Protein AF-A0AAV2JLS2-F1 (afdb_monomer_lite)

Structure (mmCIF, N/CA/C/O backbone):
data_AF-A0AAV2JLS2-F1
#
_entry.id   AF-A0AAV2JLS2-F1
#
loop_
_atom_site.group_PDB
_atom_site.id
_atom_site.type_symbol
_atom_site.label_atom_id
_atom_site.label_alt_id
_atom_site.label_comp_id
_atom_site.label_asym_id
_atom_site.label_entity_id
_atom_site.label_seq_id
_atom_site.pdbx_PDB_ins_code
_atom_site.Cartn_x
_atom_site.Cartn_y
_atom_site.Cartn_z
_atom_site.occupancy
_atom_site.B_iso_or_equiv
_atom_site.auth_seq_id
_atom_site.auth_comp_id
_atom_site.auth_asym_id
_atom_site.auth_atom_id
_atom_site.pdbx_PDB_model_num
ATOM 1 N N . MET A 1 1 ? 24.799 -2.080 -45.385 1.00 75.06 1 MET A N 1
ATOM 2 C CA . MET A 1 1 ? 23.985 -1.067 -44.669 1.00 75.06 1 MET A CA 1
ATOM 3 C C . MET A 1 1 ? 22.904 -1.713 -43.802 1.00 75.06 1 MET A C 1
ATOM 5 O O . MET A 1 1 ? 22.874 -1.459 -42.607 1.00 75.06 1 MET A O 1
ATOM 9 N N . LEU A 1 2 ? 22.097 -2.623 -44.359 1.00 89.69 2 LEU A N 1
ATOM 10 C CA . LEU A 1 2 ? 20.970 -3.271 -43.670 1.00 89.69 2 LEU A CA 1
ATOM 11 C C . LEU A 1 2 ? 21.357 -4.090 -42.417 1.00 89.69 2 LEU A C 1
ATOM 13 O O . LEU A 1 2 ? 20.654 -4.047 -41.416 1.00 89.69 2 LEU A O 1
ATOM 17 N N . VAL A 1 3 ? 22.504 -4.782 -42.437 1.00 91.56 3 VAL A N 1
ATOM 18 C CA . VAL A 1 3 ? 23.019 -5.538 -41.272 1.00 91.56 3 VAL A CA 1
ATOM 19 C C . VAL A 1 3 ? 23.373 -4.613 -40.101 1.00 91.56 3 VAL A C 1
ATOM 21 O O . VAL A 1 3 ? 23.062 -4.929 -38.959 1.00 91.56 3 VAL A O 1
ATOM 24 N N . ARG A 1 4 ? 23.963 -3.441 -40.379 1.00 90.88 4 ARG A N 1
ATOM 25 C CA . ARG A 1 4 ? 24.298 -2.445 -39.345 1.00 90.88 4 ARG A CA 1
ATOM 26 C C . ARG A 1 4 ? 23.043 -1.840 -38.719 1.00 90.88 4 ARG A C 1
ATOM 28 O O . ARG A 1 4 ? 22.988 -1.711 -37.506 1.00 90.88 4 ARG A O 1
ATOM 35 N N . LEU A 1 5 ? 22.029 -1.538 -39.533 1.00 95.31 5 LEU A N 1
ATOM 36 C CA . LEU A 1 5 ? 20.740 -1.040 -39.044 1.00 95.31 5 LEU A CA 1
ATOM 37 C C . LEU A 1 5 ? 20.024 -2.073 -38.164 1.00 95.31 5 LEU A C 1
ATOM 39 O O . LEU A 1 5 ? 19.514 -1.716 -37.108 1.00 95.31 5 LEU A O 1
ATOM 43 N N . LYS A 1 6 ? 20.039 -3.357 -38.549 1.00 94.00 6 LYS A N 1
ATOM 44 C CA . LYS A 1 6 ? 19.491 -4.443 -37.718 1.00 94.00 6 LYS A CA 1
ATOM 45 C C . LYS A 1 6 ? 20.217 -4.566 -36.376 1.00 94.00 6 LYS A C 1
ATOM 47 O O . LYS A 1 6 ? 19.558 -4.687 -35.351 1.00 94.00 6 LYS A O 1
ATOM 52 N N . ALA A 1 7 ? 21.549 -4.489 -36.378 1.00 95.44 7 ALA A N 1
ATOM 53 C CA . ALA A 1 7 ? 22.336 -4.513 -35.146 1.00 95.44 7 ALA A CA 1
ATOM 54 C C . ALA A 1 7 ? 22.013 -3.314 -34.235 1.00 95.44 7 ALA A C 1
ATOM 56 O O . ALA A 1 7 ? 21.784 -3.499 -33.045 1.00 95.44 7 ALA A O 1
ATOM 57 N N . GLN A 1 8 ? 21.912 -2.105 -34.799 1.00 95.50 8 GLN A N 1
ATOM 58 C CA . GLN A 1 8 ? 21.517 -0.908 -34.047 1.00 95.50 8 GLN A CA 1
ATOM 59 C C . GLN A 1 8 ? 20.099 -1.021 -33.480 1.00 95.50 8 GLN A C 1
ATOM 61 O O . GLN A 1 8 ? 19.867 -0.635 -32.341 1.00 95.50 8 GLN A O 1
ATOM 66 N N . GLN A 1 9 ? 19.147 -1.555 -34.246 1.00 95.88 9 GLN A N 1
ATOM 67 C CA . GLN A 1 9 ? 17.779 -1.756 -33.772 1.00 95.88 9 GLN A CA 1
ATOM 68 C C . GLN A 1 9 ? 17.725 -2.728 -32.588 1.00 95.88 9 GLN A C 1
ATOM 70 O O . GLN A 1 9 ? 17.009 -2.471 -31.622 1.00 95.88 9 GLN A O 1
ATOM 75 N N . GLU A 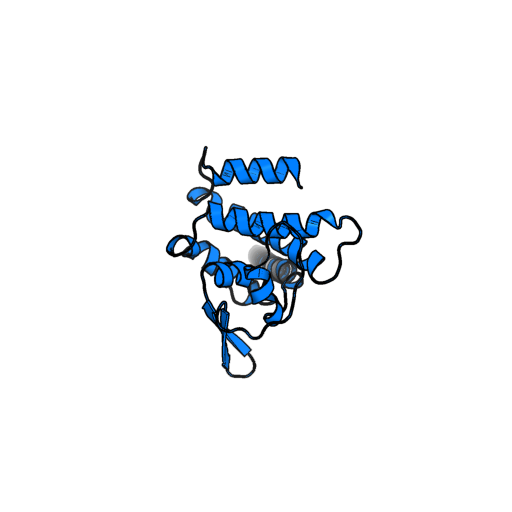1 10 ? 18.476 -3.826 -32.654 1.00 97.12 10 GLU A N 1
ATOM 76 C CA . GLU A 1 10 ? 18.534 -4.803 -31.567 1.00 97.12 10 GLU A CA 1
ATOM 77 C C . GLU A 1 10 ? 19.186 -4.214 -30.313 1.00 97.12 10 GLU A C 1
ATOM 79 O O . GLU A 1 10 ? 18.684 -4.389 -29.206 1.00 97.12 10 GLU A O 1
ATOM 84 N N . GLU A 1 11 ? 20.239 -3.415 -30.487 1.00 96.81 11 GLU A N 1
ATOM 85 C CA . GLU A 1 11 ? 20.853 -2.665 -29.393 1.00 96.81 11 GLU A CA 1
ATOM 86 C C . GLU A 1 11 ? 19.881 -1.655 -28.759 1.00 96.81 11 GLU A C 1
ATOM 88 O O . GLU A 1 11 ? 19.832 -1.522 -27.539 1.00 96.81 11 GLU A O 1
ATOM 93 N N . GLN A 1 12 ? 19.068 -0.948 -29.551 1.00 97.44 12 GLN A N 1
ATOM 94 C CA . GLN A 1 12 ? 18.053 -0.052 -28.986 1.00 97.44 12 GLN A CA 1
ATOM 95 C C . GLN A 1 12 ? 16.979 -0.827 -28.217 1.00 97.44 12 GLN A C 1
ATOM 97 O O . GLN A 1 12 ? 16.577 -0.399 -27.137 1.00 97.44 12 GLN A O 1
ATOM 102 N N . ARG A 1 13 ?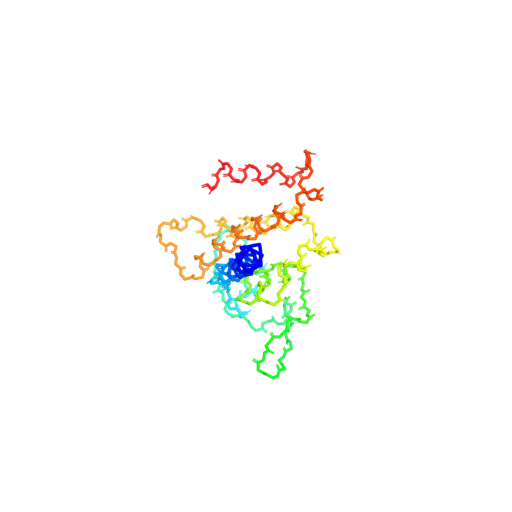 16.541 -1.986 -28.721 1.00 97.38 13 ARG A N 1
ATOM 103 C CA . ARG A 1 13 ? 15.583 -2.845 -28.010 1.00 97.38 13 ARG A CA 1
ATOM 104 C C . ARG A 1 13 ? 16.137 -3.338 -26.680 1.00 97.38 13 ARG A C 1
ATOM 106 O O . ARG A 1 13 ? 15.437 -3.252 -25.675 1.00 97.38 13 ARG A O 1
ATOM 113 N N . SER A 1 14 ? 17.387 -3.800 -26.649 1.00 97.12 14 SER A N 1
ATOM 114 C CA . SER A 1 14 ? 18.010 -4.267 -25.408 1.00 97.12 14 SER A CA 1
ATOM 115 C C . SER A 1 14 ? 18.166 -3.136 -24.388 1.00 97.12 14 SER A C 1
ATOM 117 O O . SER A 1 14 ? 17.883 -3.338 -23.208 1.00 97.12 14 SER A O 1
ATOM 119 N N . ARG A 1 15 ? 18.513 -1.921 -24.835 1.00 97.75 15 ARG A N 1
ATOM 120 C CA . ARG A 1 15 ? 18.553 -0.723 -23.979 1.00 97.75 15 ARG A CA 1
ATOM 121 C C . ARG A 1 15 ? 17.182 -0.374 -23.405 1.00 97.75 15 ARG A C 1
ATOM 123 O O . ARG A 1 15 ? 17.096 -0.069 -22.220 1.00 97.75 15 ARG A O 1
ATOM 130 N N . VAL A 1 16 ? 16.119 -0.440 -24.209 1.00 98.00 16 VAL A N 1
ATOM 131 C CA . VAL A 1 16 ? 14.748 -0.193 -23.733 1.00 98.00 16 VAL A CA 1
ATOM 132 C C . VAL A 1 16 ? 14.348 -1.221 -22.673 1.00 98.00 16 VAL A C 1
ATOM 134 O O . VAL A 1 16 ? 13.936 -0.828 -21.587 1.00 98.00 16 VAL A O 1
ATOM 137 N N . LEU A 1 17 ? 14.556 -2.517 -22.928 1.00 97.50 17 LEU A N 1
ATOM 138 C CA . LEU A 1 17 ? 14.248 -3.581 -21.961 1.00 97.50 17 LEU A CA 1
ATOM 139 C C . LEU A 1 17 ? 15.039 -3.433 -20.653 1.00 97.50 17 LEU A C 1
ATOM 141 O O . LEU A 1 17 ? 14.509 -3.655 -19.560 1.00 97.50 17 LEU A O 1
ATOM 145 N N . PHE A 1 18 ? 16.306 -3.029 -20.748 1.00 97.62 18 PHE A N 1
ATOM 146 C CA . PHE A 1 18 ? 17.123 -2.729 -19.578 1.00 97.62 18 PHE A CA 1
ATOM 147 C C . PHE A 1 18 ? 16.542 -1.561 -18.772 1.00 97.62 18 PHE A C 1
ATOM 149 O O . PHE A 1 18 ? 16.347 -1.694 -17.565 1.00 97.62 18 PHE A O 1
ATOM 156 N N . LEU A 1 19 ? 16.210 -0.444 -19.426 1.00 98.06 19 LEU A N 1
ATOM 157 C CA . LEU A 1 19 ? 15.620 0.721 -18.762 1.00 98.06 19 LEU A CA 1
ATOM 158 C C . LEU A 1 19 ? 14.266 0.397 -18.120 1.00 98.06 19 LEU A C 1
ATOM 160 O O . LEU A 1 19 ? 14.003 0.845 -17.007 1.00 98.06 19 LEU A O 1
ATOM 164 N N . GLU A 1 20 ? 13.431 -0.419 -18.765 1.00 97.12 20 GLU A N 1
ATOM 165 C CA . GLU A 1 20 ? 12.178 -0.909 -18.179 1.00 97.12 20 GLU A CA 1
ATOM 166 C C . GLU A 1 20 ? 12.420 -1.751 -16.921 1.00 97.12 20 GLU A C 1
ATOM 168 O O . GLU A 1 20 ? 11.685 -1.630 -15.941 1.00 97.12 20 GLU A O 1
ATOM 173 N N . THR A 1 21 ? 13.465 -2.579 -16.920 1.00 95.69 21 THR A N 1
ATOM 174 C CA . THR A 1 21 ? 13.840 -3.396 -15.758 1.00 95.69 21 THR A CA 1
ATOM 175 C C . THR A 1 21 ? 14.341 -2.524 -14.609 1.00 95.69 21 THR A C 1
ATOM 177 O O . THR A 1 21 ? 13.897 -2.687 -13.474 1.00 95.69 21 THR A O 1
ATOM 180 N N . VAL A 1 22 ? 15.215 -1.554 -14.900 1.00 96.44 22 VAL A N 1
ATOM 181 C CA . VAL A 1 22 ? 15.715 -0.592 -13.906 1.00 96.44 22 VAL A CA 1
ATOM 182 C C . VAL A 1 22 ? 14.568 0.228 -13.326 1.00 96.44 22 VAL A C 1
ATOM 184 O O . VAL A 1 22 ? 14.502 0.398 -12.112 1.00 96.44 22 VAL A O 1
ATOM 187 N N . LYS A 1 23 ? 13.634 0.684 -14.166 1.00 95.56 23 LYS A N 1
ATOM 188 C CA . LYS A 1 23 ? 12.440 1.406 -13.721 1.00 95.56 23 LYS A CA 1
ATOM 189 C C . LYS A 1 23 ? 11.630 0.577 -12.722 1.00 95.56 23 LYS A C 1
ATOM 191 O O . LYS A 1 23 ? 11.372 1.061 -11.628 1.00 95.56 23 LYS A O 1
ATOM 196 N N . LYS A 1 24 ? 11.298 -0.676 -13.058 1.00 91.38 24 LYS A N 1
ATOM 197 C CA . LYS A 1 24 ? 10.554 -1.577 -12.158 1.00 91.38 24 LYS A CA 1
ATOM 198 C C . LYS A 1 24 ? 11.285 -1.801 -10.835 1.00 91.38 24 LYS A C 1
ATOM 200 O O . LYS A 1 24 ? 10.665 -1.819 -9.779 1.00 91.38 24 LYS A O 1
ATOM 205 N N . TYR A 1 25 ? 12.606 -1.954 -10.883 1.00 91.62 25 TYR A N 1
ATOM 206 C CA . TYR A 1 25 ? 13.412 -2.117 -9.676 1.00 91.62 25 TYR A CA 1
ATOM 207 C C . TYR A 1 25 ? 13.392 -0.861 -8.791 1.00 91.62 25 TYR A C 1
ATOM 209 O O . TYR A 1 25 ? 13.214 -0.966 -7.581 1.00 91.62 25 TYR A O 1
ATOM 217 N N . LEU A 1 26 ? 13.512 0.329 -9.387 1.00 93.88 26 LEU A N 1
ATOM 218 C CA . LEU A 1 26 ? 13.416 1.600 -8.664 1.00 93.88 26 LEU A CA 1
ATOM 219 C C . LEU A 1 26 ? 12.023 1.829 -8.068 1.00 93.88 26 LEU A C 1
ATOM 221 O O . LEU A 1 26 ? 11.930 2.333 -6.955 1.00 93.88 26 LEU A O 1
ATOM 225 N N . GLU A 1 27 ? 10.958 1.433 -8.768 1.00 91.06 27 GLU A N 1
ATOM 226 C CA . GLU A 1 27 ? 9.589 1.475 -8.238 1.00 91.06 27 GLU A CA 1
ATOM 227 C C . GLU A 1 27 ? 9.459 0.606 -6.978 1.00 91.06 27 GLU A C 1
ATOM 229 O O . GLU A 1 27 ? 8.935 1.072 -5.969 1.00 91.06 27 GLU A O 1
ATOM 234 N N . VAL A 1 28 ? 10.014 -0.613 -6.983 1.00 90.81 28 VAL A N 1
ATOM 235 C CA . VAL A 1 28 ? 10.026 -1.484 -5.793 1.00 90.81 28 VAL A CA 1
ATOM 236 C C . VAL A 1 28 ? 10.837 -0.860 -4.655 1.00 90.81 28 VAL A C 1
ATOM 238 O O . VAL A 1 28 ? 10.351 -0.796 -3.529 1.00 90.81 28 VAL A O 1
ATOM 241 N N . LEU A 1 29 ? 12.040 -0.345 -4.929 1.00 92.00 29 LEU A N 1
ATOM 242 C CA . LEU A 1 29 ? 12.862 0.310 -3.903 1.00 92.00 29 LEU A CA 1
ATOM 243 C C . LEU A 1 29 ? 12.190 1.556 -3.310 1.00 92.00 29 LEU A C 1
ATOM 245 O O . LEU A 1 29 ? 12.303 1.797 -2.108 1.00 92.00 29 LEU A O 1
ATOM 249 N N . SER A 1 30 ? 11.479 2.326 -4.137 1.00 92.44 30 SER A N 1
ATOM 250 C CA . SER A 1 30 ? 10.730 3.506 -3.699 1.00 92.44 30 SER A CA 1
ATOM 251 C C . SER A 1 30 ? 9.608 3.146 -2.732 1.00 92.44 30 SER A C 1
ATOM 253 O O . SER A 1 30 ? 9.347 3.912 -1.812 1.00 92.44 30 SER A O 1
ATOM 255 N N . VAL A 1 31 ? 8.951 2.002 -2.929 1.00 93.69 31 VAL A N 1
ATOM 256 C CA . VAL A 1 31 ? 7.907 1.511 -2.020 1.00 93.69 31 VAL A CA 1
ATOM 257 C C . VAL A 1 31 ? 8.530 0.945 -0.738 1.00 93.69 31 VAL A C 1
ATOM 259 O O . VAL A 1 31 ? 8.002 1.152 0.356 1.00 93.69 31 VAL A O 1
ATOM 262 N N . GLU A 1 32 ? 9.678 0.266 -0.828 1.00 93.56 32 GLU A N 1
ATOM 263 C CA . GLU A 1 32 ? 10.312 -0.369 0.339 1.00 93.56 32 GLU A CA 1
ATOM 264 C C . GLU A 1 32 ? 10.993 0.560 1.319 1.00 93.56 32 GLU A C 1
ATOM 266 O O . GLU A 1 32 ? 11.061 0.241 2.507 1.00 93.56 32 GLU A O 1
ATOM 271 N N . GLN A 1 33 ? 11.467 1.722 0.877 1.00 94.50 33 GLN A N 1
ATOM 272 C CA . GLN A 1 33 ? 12.061 2.688 1.804 1.00 94.50 33 GLN A CA 1
ATOM 273 C C . GLN A 1 33 ? 11.073 3.128 2.906 1.00 94.50 33 GLN A C 1
ATOM 275 O O . GLN A 1 33 ? 11.497 3.570 3.973 1.00 94.50 33 GLN A O 1
ATOM 280 N N . TRP A 1 34 ? 9.765 2.969 2.663 1.00 96.31 34 TRP A N 1
ATOM 281 C CA . TRP A 1 34 ? 8.682 3.323 3.580 1.00 96.31 34 TRP A CA 1
ATOM 282 C C . TRP A 1 34 ? 8.173 2.162 4.433 1.00 96.31 34 TRP A C 1
ATOM 284 O O . TRP A 1 34 ? 7.148 2.292 5.096 1.00 96.31 34 TRP A O 1
ATOM 294 N N . GLY A 1 35 ? 8.842 1.012 4.427 1.00 96.06 35 GLY A N 1
ATOM 295 C CA . GLY A 1 35 ? 8.413 -0.108 5.251 1.00 96.06 35 GLY A CA 1
ATOM 296 C C . GLY A 1 35 ? 8.913 -0.036 6.702 1.00 96.06 35 GLY A C 1
ATOM 297 O O . GLY A 1 35 ? 9.991 0.478 7.017 1.00 96.06 35 GLY A O 1
ATOM 298 N N . LEU A 1 36 ? 8.090 -0.562 7.601 1.00 95.56 36 LEU A N 1
ATOM 299 C CA . LEU A 1 36 ? 8.280 -0.636 9.043 1.00 95.56 36 LEU A CA 1
ATOM 300 C C . LEU A 1 36 ? 9.001 -1.920 9.461 1.00 95.56 36 LEU A C 1
ATOM 302 O O . LEU A 1 36 ? 8.941 -2.953 8.788 1.00 95.56 36 LEU A O 1
ATOM 306 N N . GLU A 1 37 ? 9.657 -1.860 10.616 1.00 92.69 37 GLU A N 1
ATOM 307 C CA . GLU A 1 37 ? 10.270 -3.036 11.229 1.00 92.69 37 GLU A CA 1
ATOM 308 C C . GLU A 1 37 ? 9.201 -4.037 11.694 1.00 92.69 37 GLU A C 1
ATOM 310 O O . GLU A 1 37 ? 8.120 -3.661 12.148 1.00 92.69 37 GLU A O 1
ATOM 315 N N . ALA A 1 38 ? 9.499 -5.336 11.610 1.00 90.38 38 ALA A N 1
ATOM 316 C CA . ALA A 1 38 ? 8.515 -6.380 11.913 1.00 90.38 38 ALA A CA 1
ATOM 317 C C . ALA A 1 38 ? 7.985 -6.314 13.360 1.00 90.38 38 ALA A C 1
ATOM 319 O O . ALA A 1 38 ? 6.839 -6.679 13.616 1.00 90.38 38 ALA A O 1
ATOM 320 N N . SER A 1 39 ? 8.801 -5.813 14.291 1.00 90.44 39 SER A N 1
ATOM 321 C CA . SER A 1 39 ? 8.464 -5.697 15.712 1.00 90.44 39 SER A CA 1
ATOM 322 C C . SER A 1 39 ? 7.351 -4.690 16.002 1.00 90.44 39 SER A C 1
ATOM 324 O O . SER A 1 39 ? 6.681 -4.834 17.019 1.00 90.44 39 SER A O 1
ATOM 326 N N . VAL A 1 40 ? 7.125 -3.690 15.144 1.00 92.88 40 VAL A N 1
ATOM 327 C CA . VAL A 1 40 ? 6.074 -2.676 15.355 1.00 92.88 40 VAL A CA 1
ATOM 328 C C . VAL A 1 40 ? 4.759 -3.019 14.648 1.00 92.88 40 VAL A C 1
ATOM 330 O O . VAL A 1 40 ? 3.750 -2.351 14.841 1.00 92.88 40 VAL A O 1
ATOM 333 N N . LEU A 1 41 ? 4.730 -4.081 13.839 1.00 93.25 41 LEU A N 1
ATOM 334 C CA . LEU A 1 41 ? 3.531 -4.473 13.094 1.00 93.25 41 LEU A CA 1
ATOM 335 C C . LEU A 1 41 ? 2.362 -4.934 13.979 1.00 93.25 41 LEU A C 1
ATOM 337 O O . LEU A 1 41 ? 1.229 -4.619 13.620 1.00 93.25 41 LEU A O 1
ATOM 341 N N . PRO A 1 42 ? 2.565 -5.635 15.116 1.00 91.56 42 PRO A N 1
ATOM 342 C CA . PRO A 1 42 ? 1.450 -5.989 15.994 1.00 91.56 42 PRO A CA 1
ATOM 343 C C . PRO A 1 42 ? 0.729 -4.755 16.559 1.00 91.56 42 PRO A C 1
ATOM 345 O O . PRO A 1 42 ? -0.492 -4.672 16.472 1.00 91.56 42 PRO A O 1
ATOM 348 N N . SER A 1 43 ? 1.469 -3.743 17.032 1.00 91.94 43 SER A N 1
ATOM 349 C CA . SER A 1 43 ? 0.869 -2.485 17.510 1.00 91.94 43 SER A CA 1
ATOM 350 C C . SER A 1 43 ? 0.247 -1.669 16.370 1.00 91.94 43 SER A C 1
ATOM 352 O O . SER A 1 43 ? -0.788 -1.018 16.542 1.00 91.94 43 SER A O 1
ATOM 354 N N . LEU A 1 44 ? 0.804 -1.761 15.156 1.00 93.31 44 LEU A N 1
ATOM 355 C CA . LEU A 1 44 ? 0.145 -1.230 13.967 1.00 93.31 44 LEU A CA 1
ATOM 356 C C . LEU A 1 44 ? -1.180 -1.955 13.685 1.00 93.31 44 LEU A C 1
ATOM 358 O O . LEU A 1 44 ? -2.149 -1.295 13.341 1.00 93.31 44 LEU A O 1
ATOM 362 N N . ALA A 1 45 ? -1.276 -3.274 13.831 1.00 92.00 45 ALA A N 1
ATOM 363 C CA . ALA A 1 45 ? -2.520 -4.002 13.568 1.00 92.00 45 ALA A CA 1
ATOM 364 C C . ALA A 1 45 ? -3.662 -3.588 14.513 1.00 92.00 45 ALA A C 1
ATOM 366 O O . ALA A 1 45 ? -4.821 -3.573 14.103 1.00 92.00 45 ALA A O 1
ATOM 367 N N . GLU A 1 46 ? -3.327 -3.226 15.752 1.00 88.44 46 GLU A N 1
ATOM 368 C CA . GLU A 1 46 ? -4.289 -2.881 16.805 1.00 88.44 46 GLU A CA 1
ATOM 369 C C . GLU A 1 46 ? -4.640 -1.388 16.865 1.00 88.44 46 GLU A C 1
ATOM 371 O O . GLU A 1 46 ? -5.698 -1.023 17.379 1.00 88.44 46 GLU A O 1
ATOM 376 N N . SER A 1 47 ? -3.780 -0.507 16.343 1.00 85.38 47 SER A N 1
ATOM 377 C CA . SER A 1 47 ? -4.037 0.938 16.388 1.00 85.38 47 SER A CA 1
ATOM 378 C C . SER A 1 4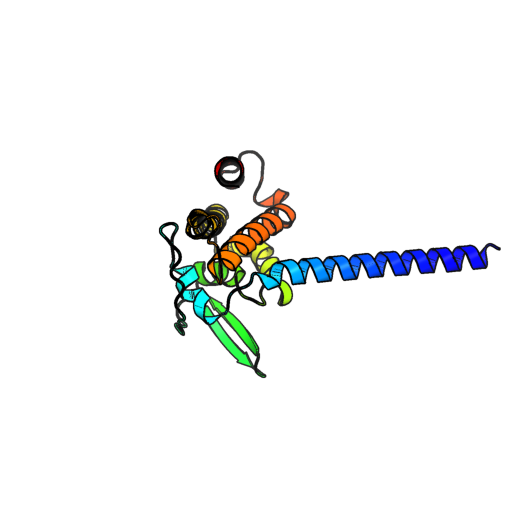7 ? -5.246 1.347 15.529 1.00 85.38 47 SER A C 1
ATOM 380 O O . SER A 1 47 ? -5.554 0.744 14.502 1.00 85.38 47 SER A O 1
ATOM 382 N N . GLY A 1 48 ? -5.946 2.406 15.932 1.00 77.94 48 GLY A N 1
ATOM 383 C CA . GLY A 1 48 ? -7.057 2.993 15.173 1.00 77.94 48 GLY A CA 1
ATOM 384 C C . GLY A 1 48 ? -6.718 4.381 14.626 1.00 77.94 48 GLY A C 1
ATOM 385 O O . GLY A 1 48 ? -5.584 4.840 14.713 1.00 77.94 48 GLY A O 1
ATOM 386 N N . ALA A 1 49 ? -7.727 5.103 14.136 1.00 77.56 49 ALA A N 1
ATOM 387 C CA . ALA A 1 49 ? -7.575 6.466 13.609 1.00 77.56 49 ALA A CA 1
ATOM 388 C C . ALA A 1 49 ? -7.271 7.552 14.673 1.00 77.56 49 ALA A C 1
ATOM 390 O O . ALA A 1 49 ? -7.098 8.722 14.331 1.00 77.56 49 ALA A O 1
ATOM 391 N N . ALA A 1 50 ? -7.260 7.207 15.966 1.00 74.12 50 ALA A N 1
ATOM 392 C CA . ALA A 1 50 ? -7.144 8.167 17.070 1.00 74.12 50 ALA A CA 1
ATOM 393 C C . ALA A 1 50 ? -5.700 8.615 17.383 1.00 74.12 50 ALA A C 1
ATOM 395 O O . ALA A 1 50 ? -5.527 9.549 18.162 1.00 74.12 50 ALA A O 1
ATOM 396 N N . GLY A 1 51 ? -4.692 7.992 16.768 1.00 72.88 51 GLY A N 1
ATOM 397 C CA . GLY A 1 51 ? -3.276 8.326 16.939 1.00 72.88 51 GLY A CA 1
ATOM 398 C C . GLY A 1 51 ? -2.388 7.090 16.805 1.00 72.88 51 GLY A C 1
ATOM 399 O O . GLY A 1 51 ? -2.818 5.980 17.127 1.00 72.88 51 GLY A O 1
ATOM 400 N N . LEU A 1 52 ? -1.168 7.281 16.298 1.00 81.94 52 LEU A N 1
ATOM 401 C CA . LEU A 1 52 ? -0.216 6.202 16.056 1.00 81.94 52 LEU A CA 1
ATOM 402 C C . LEU A 1 52 ? 0.850 6.152 17.164 1.00 81.94 52 LEU A C 1
ATOM 404 O O . LEU A 1 52 ? 1.824 6.896 17.133 1.00 81.94 52 LEU A O 1
ATOM 408 N N . GLU A 1 53 ? 0.699 5.232 18.117 1.00 84.25 53 GLU A N 1
ATOM 409 C CA . GLU A 1 53 ? 1.750 4.897 19.089 1.00 84.25 53 GLU A CA 1
ATOM 410 C C . GLU A 1 53 ? 2.307 3.504 18.786 1.00 84.25 53 GLU A C 1
ATOM 412 O O . GLU A 1 53 ? 1.797 2.484 19.254 1.00 84.25 53 GLU A O 1
ATOM 417 N N . LEU A 1 54 ? 3.353 3.451 17.959 1.00 87.69 54 LEU A N 1
ATOM 418 C CA . LEU A 1 54 ? 4.008 2.192 17.623 1.00 87.69 54 LEU A CA 1
ATOM 419 C C . LEU A 1 54 ? 4.916 1.738 18.760 1.00 87.69 54 LEU A C 1
ATOM 421 O O . LEU A 1 54 ? 5.865 2.418 19.147 1.00 87.69 54 LEU A O 1
ATOM 425 N N . GLN A 1 55 ? 4.636 0.542 19.260 1.00 87.19 55 GLN A N 1
ATOM 426 C CA . GLN A 1 55 ? 5.447 -0.132 20.261 1.00 87.19 55 GLN A CA 1
ATOM 427 C C . GLN A 1 55 ? 5.958 -1.447 19.691 1.00 87.19 55 GLN A C 1
ATOM 429 O O . GLN A 1 55 ? 5.233 -2.158 18.984 1.00 87.19 55 GLN A O 1
ATOM 434 N N . SER A 1 56 ? 7.214 -1.767 19.993 1.00 86.31 56 SER A N 1
ATOM 435 C CA . SER A 1 56 ? 7.769 -3.064 19.645 1.00 86.31 56 SER A CA 1
ATOM 436 C C . SER A 1 56 ? 7.100 -4.146 20.490 1.00 86.31 56 SER A C 1
ATOM 438 O O . SER A 1 56 ? 7.056 -4.074 21.716 1.00 86.31 56 SER A O 1
ATOM 440 N N . SER A 1 57 ? 6.579 -5.167 19.823 1.00 81.00 57 SER A N 1
ATOM 441 C CA . SER A 1 57 ? 5.975 -6.330 20.451 1.00 81.00 57 SER A CA 1
ATOM 442 C C .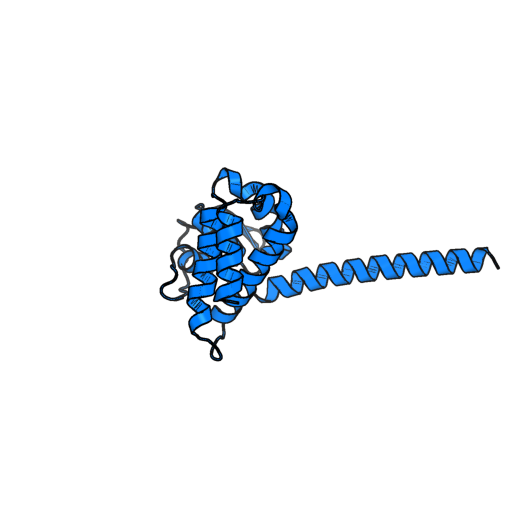 SER A 1 57 ? 6.528 -7.599 19.816 1.00 81.00 57 SER A C 1
ATOM 444 O O . SER A 1 57 ? 6.781 -7.663 18.612 1.00 81.00 57 SER A O 1
ATOM 446 N N . LEU A 1 58 ? 6.733 -8.612 20.653 1.00 69.94 58 LEU A N 1
ATOM 447 C CA . LEU A 1 58 ? 7.064 -9.975 20.236 1.00 69.94 58 LEU A CA 1
ATOM 448 C C . LEU A 1 58 ? 5.825 -10.879 20.265 1.00 69.94 58 LEU A C 1
ATOM 450 O O . LEU A 1 58 ? 5.962 -12.101 20.222 1.00 69.94 58 LEU A O 1
ATOM 454 N N . ASP A 1 59 ? 4.629 -10.299 20.396 1.00 73.31 59 ASP A N 1
ATOM 455 C CA . ASP A 1 59 ? 3.408 -11.081 20.493 1.00 73.31 59 ASP A CA 1
ATOM 456 C C . ASP A 1 59 ? 3.143 -11.846 19.188 1.00 73.31 59 ASP A C 1
ATOM 458 O O . ASP A 1 59 ? 2.906 -11.264 18.128 1.00 73.31 59 ASP A O 1
ATOM 462 N N . SER A 1 60 ? 3.176 -13.177 19.285 1.00 74.69 60 SER A N 1
ATOM 463 C CA . SER A 1 60 ? 2.917 -14.075 18.161 1.00 74.69 60 SER A CA 1
ATOM 464 C C . SER A 1 60 ? 1.419 -14.258 17.882 1.00 74.69 60 SER A C 1
ATOM 466 O O . SER A 1 60 ? 1.072 -15.003 16.961 1.00 74.69 60 SER A O 1
ATOM 468 N N . SER A 1 61 ? 0.527 -13.640 18.668 1.00 81.31 61 SER A N 1
ATOM 469 C CA . SER A 1 61 ? -0.926 -13.776 18.504 1.00 81.31 61 SER A CA 1
ATOM 470 C C . SER A 1 61 ? -1.433 -13.171 17.185 1.00 81.31 61 SER A C 1
ATOM 472 O O . SER A 1 61 ? -2.338 -13.722 16.555 1.00 81.31 61 SER A O 1
ATOM 474 N N . VAL A 1 62 ? -0.818 -12.071 16.738 1.00 85.31 62 VAL A N 1
ATOM 475 C CA . VAL A 1 62 ? -1.220 -11.319 15.539 1.00 85.31 62 VAL A CA 1
ATOM 476 C C . VAL A 1 62 ? -0.440 -11.759 14.303 1.00 85.31 62 VAL A C 1
ATOM 478 O O . VAL A 1 62 ? -1.028 -11.918 13.232 1.00 85.31 62 VAL A O 1
ATOM 481 N N . LEU A 1 63 ? 0.871 -11.969 14.445 1.00 89.75 63 LEU A N 1
ATOM 482 C CA . LEU A 1 63 ? 1.780 -12.381 13.376 1.00 89.75 63 LEU A CA 1
ATOM 483 C C . LEU A 1 63 ? 2.787 -13.396 13.915 1.00 89.75 63 LEU A C 1
ATOM 485 O O . LEU A 1 63 ? 3.441 -13.154 14.924 1.00 89.75 63 LEU A O 1
ATOM 489 N N . SER A 1 64 ? 2.950 -14.511 13.212 1.00 88.44 64 SER A N 1
ATOM 490 C CA . SER A 1 64 ? 3.923 -15.546 13.548 1.00 88.44 64 SER A CA 1
ATOM 491 C C . SER A 1 64 ? 4.965 -15.662 12.444 1.00 88.44 64 SER A C 1
ATOM 493 O O . SER A 1 64 ? 4.633 -15.867 11.272 1.00 88.44 64 SER A O 1
ATOM 495 N N . PHE A 1 65 ? 6.233 -15.541 12.828 1.00 87.75 65 PHE A N 1
ATOM 496 C CA . PHE A 1 65 ? 7.375 -15.615 11.926 1.00 87.75 65 PHE A CA 1
ATOM 497 C C . PHE A 1 65 ? 8.217 -16.852 12.231 1.00 87.75 65 PHE A C 1
ATOM 499 O O . PHE A 1 65 ? 8.512 -17.146 13.388 1.00 87.75 65 PHE A O 1
ATOM 506 N N . SER A 1 66 ? 8.673 -17.539 11.188 1.00 85.94 66 SER A N 1
ATOM 507 C CA . SER A 1 66 ? 9.752 -18.522 11.300 1.00 85.94 66 SER A CA 1
ATOM 508 C C . SER A 1 66 ? 11.085 -17.851 10.998 1.00 85.94 66 SER A C 1
ATOM 510 O O . SER A 1 66 ? 11.173 -17.092 10.034 1.00 85.94 66 SER A O 1
ATOM 512 N N . CYS A 1 67 ? 12.130 -18.169 11.757 1.00 80.31 67 CYS A N 1
ATOM 513 C CA . CYS A 1 67 ? 13.491 -17.766 11.419 1.00 80.31 67 CYS A CA 1
ATOM 514 C C . CYS A 1 67 ? 14.227 -18.948 10.780 1.00 80.31 67 CYS A C 1
ATOM 516 O O . CYS A 1 67 ? 14.415 -19.981 11.423 1.00 80.31 67 CYS A O 1
ATOM 518 N N . SER A 1 68 ? 14.642 -18.794 9.527 1.00 77.25 68 SER A N 1
ATOM 519 C CA . SER A 1 68 ? 15.516 -19.739 8.827 1.00 77.25 68 SER A CA 1
ATOM 520 C C . SER A 1 68 ? 16.637 -18.958 8.157 1.00 77.25 68 SER A C 1
ATOM 522 O O . SER A 1 68 ? 16.372 -17.959 7.490 1.00 77.25 68 SER A O 1
ATOM 524 N N . ASP A 1 69 ? 17.885 -19.381 8.355 1.00 74.75 69 ASP A N 1
ATOM 525 C CA . ASP A 1 69 ? 19.074 -18.765 7.747 1.00 74.75 69 ASP A CA 1
ATOM 526 C C . ASP A 1 69 ? 19.177 -17.239 7.955 1.00 74.75 69 ASP A C 1
ATOM 528 O O . ASP A 1 69 ? 19.578 -16.488 7.067 1.00 74.75 69 ASP A O 1
ATOM 532 N N . GLY A 1 70 ? 18.781 -16.761 9.141 1.00 72.31 70 GLY A N 1
ATOM 533 C CA . GLY A 1 70 ? 18.827 -15.338 9.501 1.00 72.31 70 GLY A CA 1
ATOM 534 C C . GLY A 1 70 ? 17.747 -14.472 8.845 1.00 72.31 70 GLY A C 1
ATOM 535 O O . GLY A 1 70 ? 17.759 -13.256 9.031 1.00 72.31 70 GLY A O 1
ATOM 536 N N . LYS A 1 71 ? 16.803 -15.071 8.107 1.00 76.44 71 LYS A N 1
ATOM 537 C CA . LYS A 1 71 ? 15.628 -14.393 7.553 1.00 76.44 71 LYS A CA 1
ATOM 538 C C . LYS A 1 71 ? 14.377 -14.782 8.333 1.00 76.44 71 LYS A C 1
ATOM 540 O O . LYS A 1 71 ? 14.109 -15.966 8.538 1.00 76.44 71 LYS A O 1
ATOM 545 N N . SER A 1 72 ? 13.609 -13.781 8.755 1.00 80.62 72 SER A N 1
ATOM 546 C CA . SER A 1 72 ? 12.263 -13.973 9.285 1.00 80.62 72 SER A CA 1
ATOM 547 C C . SER A 1 72 ? 11.266 -14.035 8.130 1.00 80.62 72 SER A C 1
ATOM 549 O O . SER A 1 72 ? 11.196 -13.130 7.304 1.00 80.62 72 SER A O 1
ATOM 551 N N . THR A 1 73 ? 10.483 -15.107 8.066 1.00 85.56 73 THR A N 1
ATOM 552 C CA . THR A 1 73 ? 9.435 -15.291 7.055 1.00 85.56 73 THR A CA 1
ATOM 553 C C . THR A 1 73 ? 8.089 -15.402 7.747 1.00 85.56 73 THR A C 1
ATOM 555 O O . THR A 1 73 ? 7.954 -16.150 8.718 1.00 85.56 73 THR A O 1
ATOM 558 N N . LEU A 1 74 ? 7.102 -14.646 7.264 1.00 90.44 74 LEU A N 1
ATOM 559 C CA . LEU A 1 74 ? 5.738 -14.698 7.778 1.00 90.44 74 LEU A CA 1
ATOM 560 C C . LEU A 1 74 ? 5.126 -16.076 7.494 1.00 90.44 74 LEU A C 1
ATOM 562 O O . LEU A 1 74 ? 5.053 -16.493 6.341 1.00 90.44 74 LEU A O 1
ATOM 566 N N . GLN A 1 75 ? 4.681 -16.765 8.544 1.00 90.31 75 GLN A N 1
ATOM 567 C CA . GLN A 1 75 ? 4.038 -18.078 8.445 1.00 90.31 75 GLN A CA 1
ATOM 568 C C . GLN A 1 75 ? 2.521 -17.964 8.563 1.00 90.31 75 GLN A C 1
ATOM 570 O O . GLN A 1 75 ? 1.785 -18.512 7.747 1.00 90.31 75 GLN A O 1
ATOM 575 N N . LEU A 1 76 ? 2.057 -17.244 9.586 1.00 90.44 76 LEU A N 1
ATOM 576 C CA . LEU A 1 76 ? 0.646 -17.102 9.932 1.00 90.44 76 LEU A CA 1
ATOM 577 C C . LEU A 1 76 ? 0.370 -15.694 10.453 1.00 90.44 76 LEU A C 1
ATOM 579 O O . LEU A 1 76 ? 1.247 -15.045 11.020 1.00 90.44 76 LEU A O 1
ATOM 583 N N . GLY A 1 77 ? -0.875 -15.252 10.318 1.00 92.12 77 GLY A N 1
ATOM 584 C CA . GLY A 1 77 ? -1.345 -14.028 10.946 1.00 92.12 77 GLY A CA 1
ATOM 585 C C . GLY A 1 77 ? -2.861 -13.988 11.047 1.00 92.12 77 GLY A C 1
ATOM 586 O O . GLY A 1 77 ? -3.562 -14.661 10.287 1.00 92.12 77 GLY A O 1
ATOM 587 N N . SER A 1 78 ? -3.366 -13.188 11.983 1.00 93.06 78 SER A N 1
ATOM 588 C CA . SER A 1 78 ? -4.778 -12.800 11.991 1.00 93.06 78 SER A CA 1
ATOM 589 C C . SER A 1 78 ? -5.086 -11.942 10.752 1.00 93.06 78 SER A C 1
ATOM 591 O O . SER A 1 78 ? -4.161 -11.364 10.179 1.00 93.06 78 SER A O 1
ATOM 593 N N . PRO A 1 79 ? -6.352 -11.790 10.321 1.00 93.25 79 PRO A N 1
ATOM 594 C CA . PRO A 1 79 ? -6.682 -10.930 9.181 1.00 93.25 79 PRO A CA 1
ATOM 595 C C . PRO A 1 79 ? -6.094 -9.515 9.297 1.00 93.25 79 PRO A C 1
ATOM 597 O O . PRO A 1 79 ? -5.499 -9.024 8.343 1.00 93.25 79 PRO A O 1
ATOM 600 N N . LEU A 1 80 ? -6.176 -8.897 10.482 1.00 93.19 80 LEU A N 1
ATOM 601 C CA . LEU A 1 80 ? -5.572 -7.587 10.750 1.00 93.19 80 LEU A CA 1
ATOM 602 C C . LEU A 1 80 ? -4.044 -7.636 10.738 1.00 93.19 80 LEU A C 1
ATOM 604 O O . LEU A 1 80 ? -3.417 -6.725 10.209 1.00 93.19 80 LEU A O 1
ATOM 608 N N . GLY A 1 81 ? -3.442 -8.703 11.267 1.00 94.31 81 GLY A N 1
ATOM 609 C CA . GLY A 1 81 ? -1.999 -8.910 11.193 1.00 94.31 81 GLY A CA 1
ATOM 610 C C . GLY A 1 81 ? -1.508 -8.987 9.750 1.00 94.31 81 GLY A C 1
ATOM 611 O O . GLY A 1 81 ? -0.554 -8.304 9.388 1.00 94.31 81 GLY A O 1
ATOM 612 N N . LEU A 1 82 ? -2.186 -9.765 8.903 1.00 95.50 82 LEU A N 1
ATOM 613 C CA . LEU A 1 82 ? -1.856 -9.884 7.481 1.00 95.50 82 LEU A CA 1
ATOM 614 C C . 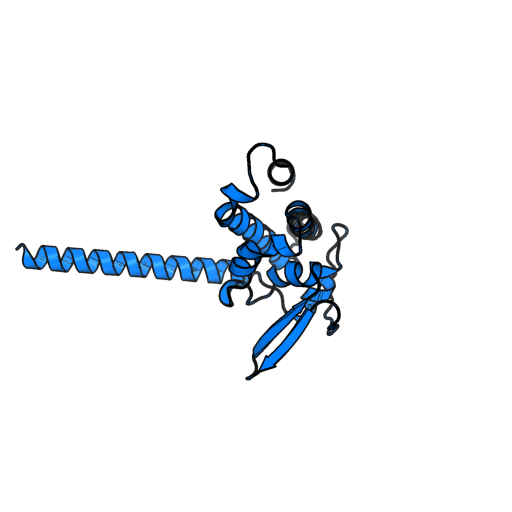LEU A 1 82 ? -1.983 -8.533 6.761 1.00 95.50 82 LEU A C 1
ATOM 616 O O . LEU A 1 82 ? -1.097 -8.153 6.000 1.00 95.50 82 LEU A O 1
ATOM 620 N N . VAL A 1 83 ? -3.035 -7.761 7.050 1.00 96.69 83 VAL A N 1
ATOM 621 C CA . VAL A 1 83 ? -3.171 -6.400 6.508 1.00 96.69 83 VAL A CA 1
ATOM 622 C C . VAL A 1 83 ? -2.034 -5.501 7.013 1.00 96.69 83 VAL A C 1
ATOM 624 O O . VAL A 1 83 ? -1.409 -4.802 6.220 1.00 96.69 83 VAL A O 1
ATOM 627 N N . ALA A 1 84 ? -1.695 -5.547 8.304 1.00 96.00 84 ALA A N 1
ATOM 628 C CA . ALA A 1 84 ? -0.586 -4.779 8.871 1.00 96.00 84 ALA A CA 1
ATOM 629 C C . ALA A 1 84 ? 0.764 -5.166 8.250 1.00 96.00 84 ALA A C 1
ATOM 631 O O . ALA A 1 84 ? 1.625 -4.308 8.065 1.00 96.00 84 ALA A O 1
ATOM 632 N N . HIS A 1 85 ? 0.944 -6.427 7.848 1.00 96.19 85 HIS A N 1
ATOM 633 C CA . HIS A 1 85 ? 2.164 -6.884 7.187 1.00 96.19 85 HIS A CA 1
ATOM 634 C C . HIS A 1 85 ? 2.400 -6.239 5.813 1.00 96.19 85 HIS A C 1
ATOM 636 O O . HIS A 1 85 ? 3.539 -6.199 5.350 1.00 96.19 85 HIS A O 1
ATOM 642 N N . LEU A 1 86 ? 1.386 -5.616 5.198 1.00 97.38 86 LEU A N 1
ATOM 643 C CA . LEU A 1 86 ? 1.583 -4.744 4.033 1.00 97.38 86 LEU A CA 1
ATOM 644 C C . LEU A 1 86 ? 2.542 -3.580 4.315 1.00 97.38 86 LEU A C 1
ATOM 646 O O . LEU A 1 86 ? 3.186 -3.081 3.391 1.00 97.38 86 LEU A O 1
ATOM 650 N N . TYR A 1 87 ? 2.667 -3.165 5.577 1.00 97.44 87 TYR A N 1
ATOM 651 C CA . TYR A 1 87 ? 3.570 -2.104 6.008 1.00 97.44 87 TYR A CA 1
ATOM 652 C C . TYR A 1 87 ? 4.980 -2.599 6.335 1.00 97.44 87 TYR A C 1
ATOM 654 O O . TYR A 1 87 ? 5.822 -1.782 6.680 1.00 97.44 87 TYR A O 1
ATOM 662 N N . ALA A 1 88 ? 5.282 -3.896 6.228 1.00 95.69 88 ALA A N 1
ATOM 663 C CA . ALA A 1 88 ? 6.605 -4.418 6.562 1.00 95.69 88 ALA A CA 1
ATOM 664 C C . ALA A 1 88 ? 7.693 -3.974 5.564 1.00 95.69 88 ALA A C 1
ATOM 666 O O . ALA A 1 88 ? 7.447 -3.874 4.361 1.00 95.69 88 ALA A O 1
ATOM 667 N N . ARG A 1 89 ? 8.922 -3.797 6.069 1.00 92.44 89 ARG A N 1
ATOM 668 C CA . ARG A 1 89 ? 10.130 -3.371 5.334 1.00 92.44 89 ARG A CA 1
ATOM 669 C C . ARG A 1 89 ? 10.462 -4.142 4.057 1.00 92.44 89 ARG A C 1
ATOM 671 O O . ARG A 1 89 ? 11.042 -3.553 3.155 1.00 92.44 89 ARG A O 1
ATOM 678 N N . ASN A 1 90 ? 10.137 -5.430 4.007 1.00 91.81 90 ASN A N 1
ATOM 679 C CA . ASN A 1 90 ? 10.447 -6.291 2.863 1.00 91.81 90 ASN A CA 1
ATOM 680 C C . ASN A 1 90 ? 9.186 -6.784 2.137 1.00 91.81 90 ASN A C 1
ATOM 682 O O . ASN A 1 90 ? 9.270 -7.655 1.275 1.00 91.81 90 ASN A O 1
ATOM 686 N N . ALA A 1 91 ? 7.997 -6.269 2.473 1.00 94.44 91 ALA A N 1
ATOM 687 C CA . ALA A 1 91 ? 6.759 -6.813 1.921 1.00 94.44 91 ALA A CA 1
ATOM 688 C C . ALA A 1 91 ? 6.596 -6.572 0.407 1.00 94.44 91 ALA A C 1
ATOM 690 O O . ALA A 1 91 ? 5.860 -7.316 -0.244 1.00 94.44 91 ALA A O 1
ATOM 691 N N . ALA A 1 92 ? 7.255 -5.576 -0.191 1.00 92.75 92 ALA A N 1
ATOM 692 C CA . ALA A 1 92 ? 7.227 -5.416 -1.646 1.00 92.75 92 ALA A CA 1
ATOM 693 C C . ALA A 1 92 ? 8.243 -6.345 -2.336 1.00 92.75 92 ALA A C 1
ATOM 695 O O . ALA A 1 92 ? 7.896 -7.005 -3.315 1.00 92.75 92 ALA A O 1
ATOM 696 N N . LEU A 1 93 ? 9.470 -6.430 -1.814 1.00 91.75 93 LEU A N 1
ATOM 697 C CA . LEU A 1 93 ? 10.571 -7.262 -2.307 1.00 91.75 93 LEU A CA 1
ATOM 698 C C . LEU A 1 93 ? 10.256 -8.749 -2.198 1.00 91.75 93 LEU A C 1
ATOM 700 O O . LEU A 1 93 ? 10.535 -9.497 -3.132 1.00 91.75 93 LEU A O 1
ATOM 704 N N . ASP A 1 94 ? 9.623 -9.158 -1.102 1.00 91.88 94 ASP A N 1
ATOM 705 C CA . ASP A 1 94 ? 9.176 -10.534 -0.886 1.00 91.88 94 ASP A CA 1
ATOM 706 C C . ASP A 1 94 ? 7.931 -10.873 -1.732 1.00 91.88 94 ASP A C 1
ATOM 708 O O . ASP A 1 94 ? 7.438 -11.999 -1.705 1.00 91.88 94 ASP A O 1
ATOM 712 N N . GLY A 1 95 ? 7.391 -9.906 -2.488 1.00 92.56 95 GLY A N 1
ATOM 713 C CA . GLY A 1 95 ? 6.189 -10.071 -3.309 1.00 92.56 95 GLY A CA 1
ATOM 714 C C . GLY A 1 95 ? 4.887 -10.138 -2.504 1.00 92.56 95 GLY A C 1
ATOM 715 O O . GLY A 1 95 ? 3.814 -10.323 -3.088 1.00 92.56 95 GLY A O 1
ATOM 716 N N . TYR A 1 96 ? 4.953 -9.945 -1.183 1.00 95.50 96 TYR A N 1
ATOM 717 C CA . TYR A 1 96 ? 3.811 -10.048 -0.279 1.00 95.50 96 TYR A CA 1
ATOM 718 C C . TYR A 1 96 ? 2.675 -9.102 -0.669 1.00 95.50 96 TYR A C 1
ATOM 720 O O . TYR A 1 96 ? 1.532 -9.540 -0.740 1.00 95.50 96 TYR A O 1
ATOM 728 N N . ILE A 1 97 ? 2.965 -7.836 -0.995 1.00 96.00 97 ILE A N 1
ATOM 729 C CA . ILE A 1 97 ? 1.925 -6.862 -1.380 1.00 96.00 97 ILE A CA 1
ATOM 730 C C . ILE A 1 97 ? 1.129 -7.347 -2.601 1.00 96.00 97 ILE A C 1
ATOM 732 O O . ILE A 1 97 ? -0.102 -7.286 -2.617 1.00 96.00 97 ILE A O 1
ATOM 736 N N . GLN A 1 98 ? 1.822 -7.860 -3.622 1.00 93.94 98 GLN A N 1
ATOM 737 C CA . GLN A 1 98 ? 1.175 -8.358 -4.838 1.00 93.94 98 GLN A CA 1
ATOM 738 C C . GLN A 1 98 ? 0.316 -9.590 -4.540 1.00 93.94 98 GLN A C 1
ATOM 740 O O . GLN A 1 98 ? -0.843 -9.658 -4.958 1.00 93.94 98 GLN A O 1
ATOM 745 N N . GLN A 1 99 ? 0.858 -10.543 -3.778 1.00 94.75 99 GLN A N 1
ATOM 746 C CA . GLN A 1 99 ? 0.132 -11.746 -3.377 1.00 94.75 99 GLN A CA 1
ATOM 747 C C . GLN A 1 99 ? -1.077 -11.418 -2.489 1.00 94.75 99 GLN A C 1
ATOM 749 O O . GLN A 1 99 ? -2.144 -12.020 -2.645 1.00 94.75 99 GLN A O 1
ATOM 754 N N . PHE A 1 100 ? -0.941 -10.444 -1.591 1.00 96.75 100 PHE A N 1
ATOM 755 C CA . PHE A 1 100 ? -2.012 -9.987 -0.719 1.00 96.75 100 PHE A CA 1
ATOM 756 C C . PHE A 1 100 ? -3.173 -9.422 -1.539 1.00 96.75 100 PHE A C 1
ATOM 758 O O . PHE A 1 100 ? -4.289 -9.923 -1.423 1.00 96.75 100 PHE A O 1
ATOM 765 N N . PHE A 1 101 ? -2.940 -8.460 -2.442 1.00 96.12 101 PHE A N 1
ATOM 766 C CA . PHE A 1 101 ? -4.026 -7.893 -3.259 1.00 96.12 101 PHE A CA 1
ATOM 767 C C . PHE A 1 101 ? -4.697 -8.924 -4.181 1.00 96.12 101 PHE A C 1
ATOM 769 O O . PHE A 1 101 ? -5.882 -8.795 -4.508 1.00 96.12 101 PHE A O 1
ATOM 776 N N . TYR A 1 102 ? -3.980 -9.988 -4.547 1.00 94.69 102 TYR A N 1
ATOM 777 C CA . TYR A 1 102 ? -4.552 -11.107 -5.290 1.00 94.69 102 TYR A CA 1
ATOM 778 C C . TYR A 1 102 ? -5.481 -11.992 -4.435 1.00 94.69 102 TYR A C 1
ATOM 780 O O . TYR A 1 102 ? -6.440 -12.554 -4.961 1.00 94.69 102 TYR A O 1
ATOM 788 N N . THR A 1 103 ? -5.249 -12.103 -3.120 1.00 95.25 103 THR A N 1
ATOM 789 C CA . THR A 1 103 ? -5.873 -13.140 -2.269 1.00 95.25 103 THR A CA 1
ATOM 790 C C . THR A 1 103 ? -6.663 -12.635 -1.059 1.00 95.25 103 THR A C 1
ATOM 792 O O . THR A 1 103 ? -7.423 -13.409 -0.482 1.00 95.25 103 THR A O 1
ATOM 795 N N . PHE A 1 104 ? -6.577 -11.359 -0.680 1.00 96.31 104 PHE A N 1
ATOM 796 C CA . PHE A 1 104 ? -7.158 -10.874 0.583 1.00 96.31 104 PHE A CA 1
ATOM 797 C C . PHE A 1 104 ? -8.665 -11.129 0.725 1.00 96.31 104 PHE A C 1
ATOM 799 O O . PHE A 1 104 ? -9.152 -11.357 1.827 1.00 96.31 104 PHE A O 1
ATOM 806 N N . ARG A 1 105 ? -9.395 -11.179 -0.396 1.00 95.06 105 ARG A N 1
ATOM 807 C CA . ARG A 1 105 ? -10.850 -11.409 -0.453 1.00 95.06 105 ARG A CA 1
ATOM 808 C C . ARG A 1 105 ? -11.298 -12.729 0.181 1.00 95.06 105 ARG A C 1
ATOM 810 O O . ARG A 1 105 ? -12.479 -12.878 0.475 1.00 95.06 105 ARG A O 1
ATOM 817 N N . TYR A 1 106 ? -10.386 -13.679 0.393 1.00 94.69 106 TYR A N 1
ATOM 818 C CA . TYR A 1 106 ? -10.688 -14.920 1.111 1.00 94.69 106 TYR A CA 1
ATOM 819 C C . TYR A 1 106 ? -10.833 -14.727 2.629 1.00 94.69 106 TYR A C 1
ATOM 821 O O . TYR A 1 106 ? -11.420 -15.584 3.283 1.00 94.69 106 TYR A O 1
ATOM 829 N N . PHE A 1 107 ? -10.307 -13.636 3.197 1.00 94.06 107 PHE A N 1
ATOM 830 C CA . PHE A 1 107 ? -10.256 -13.425 4.651 1.00 94.06 107 PHE A CA 1
ATOM 831 C C . PHE A 1 107 ? -10.510 -11.977 5.111 1.00 94.06 107 PHE A C 1
ATOM 833 O O . PHE A 1 107 ? -10.589 -11.730 6.312 1.00 94.06 107 PHE A O 1
ATOM 840 N N . CYS A 1 108 ? -10.628 -11.017 4.192 1.00 93.81 108 CYS A N 1
ATOM 841 C CA . CYS A 1 108 ? -10.816 -9.594 4.467 1.00 93.81 108 CYS A CA 1
ATOM 842 C C . CYS A 1 108 ? -11.700 -8.967 3.375 1.00 93.81 108 CYS A C 1
ATOM 844 O O . CYS A 1 108 ? -11.532 -9.266 2.189 1.00 93.81 108 CYS A O 1
ATOM 846 N N . SER A 1 109 ? -12.656 -8.113 3.756 1.00 94.88 109 SER A N 1
ATOM 847 C CA . SER A 1 109 ? -13.472 -7.374 2.786 1.00 94.88 109 SER A CA 1
ATOM 848 C C . SER A 1 109 ? -12.714 -6.159 2.238 1.00 94.88 109 SER A C 1
ATOM 850 O O . SER A 1 109 ? -11.810 -5.629 2.882 1.00 94.88 109 SER A O 1
ATOM 852 N N . ALA A 1 110 ? -13.082 -5.694 1.042 1.00 96.12 110 ALA A N 1
ATOM 853 C CA . ALA A 1 110 ? -12.468 -4.500 0.462 1.00 96.12 110 ALA A CA 1
ATOM 854 C C . ALA A 1 110 ? -12.767 -3.237 1.295 1.00 96.12 110 ALA A C 1
ATOM 856 O O . ALA A 1 110 ? -11.881 -2.404 1.467 1.00 96.12 110 ALA A O 1
ATOM 857 N N . ASP A 1 111 ? -13.961 -3.111 1.881 1.00 95.56 111 ASP A N 1
ATOM 858 C CA . ASP A 1 111 ? -14.283 -1.998 2.782 1.00 95.56 111 ASP A CA 1
ATOM 859 C C . ASP A 1 111 ? -13.432 -2.025 4.063 1.00 95.56 111 ASP A C 1
ATOM 861 O O . ASP A 1 111 ? -12.995 -0.971 4.523 1.00 95.56 111 ASP A O 1
ATOM 865 N N . ASP A 1 112 ? -13.154 -3.207 4.627 1.00 95.75 112 ASP A N 1
ATOM 866 C CA . ASP A 1 112 ? -12.302 -3.332 5.818 1.00 95.75 112 ASP A CA 1
ATOM 867 C C . ASP A 1 112 ? -10.837 -3.022 5.513 1.00 95.75 112 ASP A C 1
ATOM 869 O O . ASP A 1 112 ? -10.183 -2.328 6.292 1.00 95.75 112 ASP A O 1
ATOM 873 N N . LEU A 1 113 ? -10.335 -3.482 4.363 1.00 97.25 113 LEU A N 1
ATOM 874 C CA . LEU A 1 113 ? -8.991 -3.154 3.894 1.00 97.25 113 LEU A CA 1
ATOM 875 C C . LEU A 1 113 ? -8.836 -1.649 3.657 1.00 97.25 113 LEU A C 1
ATOM 877 O O . LEU A 1 113 ? -7.865 -1.051 4.119 1.00 97.25 113 LEU A O 1
ATOM 881 N N . LEU A 1 114 ? -9.802 -1.034 2.965 1.00 97.12 114 LEU A N 1
ATOM 882 C CA . LEU A 1 114 ? -9.788 0.403 2.715 1.00 97.12 114 LEU A CA 1
ATOM 883 C C . LEU A 1 114 ? -9.799 1.174 4.034 1.00 97.12 114 LEU A C 1
ATOM 885 O O . LEU A 1 114 ? -8.943 2.032 4.226 1.00 97.12 114 LEU A O 1
ATOM 889 N N . ARG A 1 115 ? -10.708 0.820 4.953 1.00 96.12 115 ARG A N 1
ATOM 890 C CA . ARG A 1 115 ? -10.809 1.458 6.269 1.00 96.12 115 ARG A CA 1
ATOM 891 C C . ARG A 1 115 ? -9.505 1.350 7.047 1.00 96.12 115 ARG A C 1
ATOM 893 O O . ARG A 1 115 ? -9.048 2.351 7.579 1.00 96.12 115 ARG A O 1
ATOM 900 N N . PHE A 1 116 ? -8.877 0.173 7.058 1.00 96.81 116 PHE A N 1
ATOM 901 C CA . PHE A 1 116 ? -7.590 -0.015 7.721 1.00 96.81 116 PHE A CA 1
ATOM 902 C C . PHE A 1 116 ? -6.532 0.951 7.173 1.00 96.81 116 PHE A C 1
ATOM 904 O O . PHE A 1 116 ? -5.900 1.668 7.946 1.00 96.81 116 PHE A O 1
ATOM 911 N N . ILE A 1 117 ? -6.360 1.006 5.848 1.00 97.19 117 ILE A N 1
ATOM 912 C CA . ILE A 1 117 ? -5.342 1.857 5.214 1.00 97.19 117 ILE A CA 1
ATOM 913 C C . ILE A 1 117 ? -5.638 3.342 5.462 1.00 97.19 117 ILE A C 1
ATOM 915 O O . ILE A 1 117 ? -4.735 4.100 5.824 1.00 97.19 117 ILE A O 1
ATOM 919 N N . THR A 1 118 ? -6.896 3.769 5.311 1.00 95.75 118 THR A N 1
ATOM 920 C CA . THR A 1 118 ? -7.281 5.168 5.540 1.00 95.75 118 THR A CA 1
ATOM 921 C C . THR A 1 118 ? -7.151 5.557 7.005 1.00 95.75 118 THR A C 1
ATOM 923 O O . THR A 1 118 ? -6.694 6.657 7.288 1.00 95.75 118 THR A O 1
ATOM 926 N N . ASP A 1 119 ? -7.471 4.669 7.947 1.00 95.12 119 ASP A N 1
ATOM 927 C CA . ASP A 1 119 ? -7.307 4.941 9.377 1.00 95.12 119 ASP A CA 1
ATOM 928 C C . ASP A 1 119 ? -5.828 5.145 9.730 1.00 95.12 119 ASP A C 1
ATOM 930 O O . ASP A 1 119 ? -5.504 6.066 10.481 1.00 95.12 119 ASP A O 1
ATOM 934 N N . LYS A 1 120 ? -4.915 4.354 9.142 1.00 95.38 120 LYS A N 1
ATOM 935 C CA . LYS A 1 120 ? -3.465 4.546 9.323 1.00 95.38 120 LYS A CA 1
ATOM 936 C C . LYS A 1 120 ? -2.995 5.868 8.764 1.00 95.38 120 LYS A C 1
ATOM 938 O O . LYS A 1 120 ? -2.322 6.611 9.475 1.00 95.38 120 LYS A O 1
ATOM 943 N N . PHE A 1 121 ? -3.400 6.192 7.541 1.00 95.25 121 PHE A N 1
ATOM 944 C CA . PHE A 1 121 ? -3.105 7.489 6.952 1.00 95.25 121 PHE A CA 1
ATOM 945 C C . PHE A 1 121 ? -3.596 8.628 7.855 1.00 95.25 121 PHE A C 1
ATOM 947 O O . PHE A 1 121 ? -2.824 9.511 8.215 1.00 95.25 121 PHE A O 1
ATOM 954 N N . MET A 1 122 ? -4.855 8.574 8.293 1.00 93.25 122 MET A N 1
ATOM 955 C CA . MET A 1 122 ? -5.460 9.619 9.118 1.00 93.25 122 MET A CA 1
ATOM 956 C C . MET A 1 122 ? -4.819 9.745 10.500 1.00 93.25 122 MET A C 1
ATOM 958 O O . MET A 1 122 ? -4.774 10.851 11.041 1.00 93.25 122 MET A O 1
ATOM 962 N N . SER A 1 123 ? -4.314 8.643 11.061 1.00 92.50 123 SER A N 1
ATOM 963 C CA . SER A 1 123 ? -3.651 8.652 12.367 1.00 92.50 123 SER A CA 1
ATOM 964 C C . SER A 1 123 ? -2.355 9.468 12.377 1.00 92.50 123 SER A C 1
ATOM 966 O O . SER A 1 123 ? -2.021 10.031 13.415 1.00 92.50 123 SER A O 1
ATOM 968 N N . VAL A 1 124 ? -1.679 9.585 11.226 1.00 93.44 124 VAL A N 1
ATOM 969 C CA . VAL A 1 124 ? -0.396 10.297 11.089 1.00 93.44 124 VAL A CA 1
ATOM 970 C C . VAL A 1 124 ? -0.506 11.599 10.298 1.00 93.44 124 VAL A C 1
ATOM 972 O O . VAL A 1 124 ? 0.245 12.533 10.549 1.00 93.44 124 VAL A O 1
ATOM 975 N N . ALA A 1 125 ? -1.470 11.724 9.380 1.00 90.00 125 ALA A N 1
ATOM 976 C CA . ALA A 1 125 ? -1.629 12.916 8.540 1.00 90.00 125 ALA A CA 1
ATOM 977 C C . ALA A 1 125 ? -1.862 14.202 9.356 1.00 90.00 125 ALA A C 1
ATOM 979 O O . ALA A 1 125 ? -1.524 15.298 8.912 1.00 90.00 125 ALA A O 1
ATOM 980 N N . ARG A 1 126 ? -2.406 14.073 10.573 1.00 82.94 126 ARG A N 1
ATOM 981 C CA . ARG A 1 126 ? -2.651 15.196 11.492 1.00 82.94 126 ARG A CA 1
ATOM 982 C C . ARG A 1 126 ? -1.377 15.816 12.065 1.00 82.94 126 ARG A C 1
ATOM 984 O O . ARG A 1 126 ? -1.437 16.955 12.515 1.00 82.94 126 ARG A O 1
ATOM 991 N N . GLU A 1 127 ? -0.254 15.099 12.047 1.00 83.69 127 GLU A N 1
ATOM 992 C CA . GLU A 1 127 ? 1.051 15.618 12.485 1.00 83.69 127 GLU A CA 1
ATOM 993 C C . GLU A 1 127 ? 1.602 16.683 11.513 1.00 83.69 127 GLU A C 1
ATOM 995 O O . GLU A 1 127 ? 2.442 17.499 11.886 1.00 83.69 127 GLU A O 1
ATOM 1000 N N . GLY A 1 128 ? 1.094 16.729 10.274 1.00 82.31 128 GLY A N 1
ATOM 1001 C CA . GLY A 1 128 ? 1.404 17.779 9.306 1.00 82.31 128 GLY A CA 1
ATOM 1002 C C . GLY A 1 128 ? 2.906 17.890 8.993 1.00 82.31 128 GLY A C 1
ATOM 1003 O O . GLY A 1 128 ? 3.529 16.891 8.643 1.00 82.31 128 GLY A O 1
ATOM 1004 N N . PRO A 1 129 ? 3.516 19.087 9.056 1.00 81.19 129 PRO A N 1
ATOM 1005 C CA . PRO A 1 129 ? 4.917 19.285 8.670 1.00 81.19 129 PRO A CA 1
ATOM 1006 C C . PRO A 1 129 ? 5.935 18.609 9.605 1.00 81.19 129 PRO A C 1
ATOM 1008 O O . PRO A 1 129 ? 7.096 18.486 9.220 1.00 81.19 129 PRO A O 1
ATOM 1011 N N . ASP A 1 130 ? 5.517 18.161 10.792 1.00 84.81 130 ASP A N 1
ATOM 1012 C CA . ASP A 1 130 ? 6.395 17.531 11.789 1.00 84.81 130 ASP A CA 1
ATOM 1013 C C . ASP A 1 130 ? 6.504 15.998 11.618 1.00 84.81 130 ASP A C 1
ATOM 1015 O O . ASP A 1 130 ? 7.200 15.322 12.383 1.00 84.81 130 ASP A O 1
ATOM 1019 N N . LEU A 1 131 ? 5.852 15.449 10.583 1.00 89.38 131 LEU A N 1
ATOM 1020 C CA . LEU A 1 131 ? 5.884 14.033 10.211 1.00 89.38 131 LEU A CA 1
ATOM 1021 C C . LEU A 1 131 ? 7.324 13.522 10.065 1.00 89.38 131 LEU A C 1
ATOM 1023 O O . LEU A 1 131 ? 8.095 13.962 9.210 1.00 89.38 131 LEU A O 1
ATOM 1027 N N . SER A 1 132 ? 7.686 12.537 10.883 1.00 91.19 132 SER A N 1
ATOM 1028 C CA . SER A 1 132 ? 9.030 11.957 10.887 1.00 91.19 132 SER A CA 1
ATOM 1029 C C . SER A 1 132 ? 9.020 10.491 11.327 1.00 91.19 132 SER A C 1
ATOM 1031 O O . SER A 1 132 ? 7.988 9.943 11.716 1.00 91.19 132 SER A O 1
ATOM 1033 N N . GLY A 1 133 ? 10.170 9.821 11.210 1.00 92.81 133 GLY A N 1
ATOM 1034 C CA . GLY A 1 133 ? 10.347 8.448 11.686 1.00 92.81 133 GLY A CA 1
ATOM 1035 C C . GLY A 1 133 ? 9.339 7.462 11.087 1.00 92.81 133 GLY A C 1
ATOM 1036 O O . GLY A 1 133 ? 9.166 7.394 9.869 1.00 92.81 133 GLY A O 1
ATOM 1037 N N . ASP A 1 134 ? 8.693 6.679 11.949 1.00 93.94 134 ASP A N 1
ATOM 1038 C CA . ASP A 1 134 ? 7.731 5.662 11.524 1.00 93.94 134 ASP A CA 1
ATOM 1039 C C . ASP A 1 134 ? 6.374 6.250 11.101 1.00 93.94 134 ASP A C 1
ATOM 1041 O O . ASP A 1 134 ? 5.738 5.679 10.215 1.00 93.94 134 ASP A O 1
ATOM 1045 N N . SER A 1 135 ? 5.968 7.420 11.613 1.00 94.06 135 SER A N 1
ATOM 1046 C CA . SER A 1 135 ? 4.766 8.120 11.130 1.00 94.06 135 SER A CA 1
ATOM 1047 C C . SER A 1 135 ? 4.898 8.482 9.648 1.00 94.06 135 SER A C 1
ATOM 1049 O O . SER A 1 135 ? 3.980 8.245 8.862 1.00 94.06 135 SER A O 1
ATOM 1051 N N . LEU A 1 136 ? 6.077 8.965 9.230 1.00 95.00 136 LEU A N 1
ATOM 1052 C CA . LEU A 1 136 ? 6.361 9.292 7.827 1.00 95.00 136 LEU A CA 1
ATOM 1053 C C . LEU A 1 136 ? 6.312 8.050 6.924 1.00 95.00 136 LEU A C 1
ATOM 1055 O O . LEU A 1 136 ? 5.769 8.093 5.818 1.00 95.00 136 LEU A O 1
ATOM 1059 N N . LYS A 1 137 ? 6.835 6.922 7.411 1.00 96.44 137 LYS A N 1
ATOM 1060 C CA . LYS A 1 137 ? 6.757 5.633 6.714 1.00 96.44 137 LYS A CA 1
ATOM 1061 C C . LYS A 1 137 ? 5.313 5.167 6.557 1.00 96.44 137 LYS A C 1
ATOM 1063 O O . LYS A 1 137 ? 4.910 4.816 5.453 1.00 96.44 137 LYS A O 1
ATOM 1068 N N . VAL A 1 138 ? 4.513 5.217 7.626 1.00 96.56 138 VAL A N 1
ATOM 1069 C CA . VAL A 1 138 ? 3.084 4.866 7.580 1.00 96.56 138 VAL A CA 1
ATOM 1070 C C . VAL A 1 138 ? 2.331 5.764 6.604 1.00 96.56 138 VAL A C 1
ATOM 1072 O O . VAL A 1 138 ? 1.532 5.256 5.816 1.00 96.56 138 VAL A O 1
ATOM 1075 N N . PHE A 1 139 ? 2.611 7.067 6.598 1.00 95.69 139 PHE A N 1
ATOM 1076 C CA . PHE A 1 139 ? 2.001 8.018 5.672 1.00 95.69 139 PHE A CA 1
ATOM 1077 C C . PHE A 1 139 ? 2.242 7.617 4.209 1.00 95.69 139 PHE A C 1
ATOM 1079 O O . PHE A 1 139 ? 1.290 7.365 3.466 1.00 95.69 139 PHE A O 1
ATOM 1086 N N . HIS A 1 140 ? 3.508 7.479 3.807 1.00 96.44 140 HIS A N 1
ATOM 1087 C CA . HIS A 1 140 ? 3.856 7.147 2.425 1.00 96.44 140 HIS A CA 1
ATOM 1088 C C . HIS A 1 140 ? 3.423 5.737 2.030 1.00 96.44 140 HIS A C 1
ATOM 1090 O O . HIS A 1 140 ? 2.837 5.551 0.964 1.00 96.44 140 HIS A O 1
ATOM 1096 N N . ARG A 1 141 ? 3.620 4.749 2.909 1.00 97.50 141 ARG A N 1
ATOM 1097 C CA . ARG A 1 141 ? 3.234 3.365 2.631 1.00 97.50 141 ARG A CA 1
ATOM 1098 C C . ARG A 1 141 ? 1.726 3.220 2.453 1.00 97.50 141 ARG A C 1
ATOM 1100 O O . ARG A 1 141 ? 1.299 2.457 1.597 1.00 97.50 141 ARG A O 1
ATOM 1107 N N . SER A 1 142 ? 0.915 3.980 3.194 1.00 97.25 142 SER A N 1
ATOM 1108 C CA . SER A 1 142 ? -0.543 3.991 2.999 1.00 97.25 142 SER A CA 1
ATOM 1109 C C . SER A 1 142 ? -0.916 4.452 1.587 1.00 97.25 142 SER A C 1
ATOM 1111 O O . SER A 1 142 ? -1.734 3.812 0.928 1.00 97.25 142 SER A O 1
ATOM 1113 N N . LEU A 1 143 ? -0.281 5.519 1.090 1.00 96.25 143 LEU A N 1
ATOM 1114 C CA . LEU A 1 143 ? -0.506 6.023 -0.269 1.00 96.25 143 LEU A CA 1
ATOM 1115 C C . LEU A 1 143 ? -0.028 5.032 -1.338 1.00 96.25 143 LEU A C 1
ATOM 1117 O O . LEU A 1 143 ? -0.759 4.778 -2.297 1.00 96.25 143 LEU A O 1
ATOM 1121 N N . ASP A 1 144 ? 1.147 4.427 -1.149 1.00 96.81 144 ASP A N 1
ATOM 1122 C CA . ASP A 1 144 ? 1.674 3.405 -2.059 1.00 96.81 144 ASP A CA 1
ATOM 1123 C C . ASP A 1 144 ? 0.729 2.204 -2.157 1.00 96.81 144 ASP A C 1
ATOM 1125 O O . ASP A 1 144 ? 0.433 1.728 -3.253 1.00 96.81 144 ASP A O 1
ATOM 1129 N N . LEU A 1 145 ? 0.199 1.731 -1.024 1.00 97.44 145 LEU A N 1
ATOM 1130 C CA . LEU A 1 145 ? -0.751 0.621 -0.995 1.00 97.44 145 LEU A CA 1
ATOM 1131 C C . LEU A 1 145 ? -2.046 0.960 -1.739 1.00 97.44 145 LEU A C 1
ATOM 1133 O O . LEU A 1 145 ? -2.505 0.140 -2.534 1.00 97.44 145 LEU A O 1
ATOM 1137 N N . LEU A 1 146 ? -2.607 2.159 -1.545 1.00 97.06 146 LEU A N 1
ATOM 1138 C CA . LEU A 1 146 ? -3.791 2.602 -2.293 1.00 97.06 146 LEU A CA 1
ATOM 1139 C C . LEU A 1 146 ? -3.508 2.675 -3.798 1.00 97.06 146 LEU A C 1
ATOM 1141 O O . LEU A 1 146 ? -4.299 2.173 -4.600 1.00 97.06 146 LEU A O 1
ATOM 1145 N N . LEU A 1 147 ? -2.365 3.244 -4.192 1.00 95.12 147 LEU A N 1
ATOM 1146 C CA . LEU A 1 147 ? -1.970 3.358 -5.594 1.00 95.12 147 LEU A CA 1
ATOM 1147 C C . LEU A 1 147 ? -1.793 1.982 -6.248 1.00 95.12 147 LEU A C 1
ATOM 1149 O O . LEU A 1 147 ? -2.315 1.744 -7.343 1.00 95.12 147 LEU A O 1
ATOM 1153 N N . LEU A 1 148 ? -1.086 1.067 -5.582 1.00 95.00 148 LEU A N 1
ATOM 1154 C CA . LEU A 1 148 ? -0.866 -0.300 -6.057 1.00 95.00 148 LEU A CA 1
ATOM 1155 C C . LEU A 1 148 ? -2.184 -1.068 -6.165 1.00 95.00 148 LEU A C 1
ATOM 1157 O O . LEU A 1 148 ? -2.418 -1.757 -7.162 1.00 95.00 148 LEU A O 1
ATOM 1161 N N . TRP A 1 149 ? -3.069 -0.912 -5.181 1.00 96.19 149 TRP A N 1
ATOM 1162 C CA . TRP A 1 149 ? -4.357 -1.588 -5.170 1.00 96.19 149 TRP A CA 1
ATOM 1163 C C . TRP A 1 149 ? -5.257 -1.129 -6.316 1.00 96.19 149 TRP A C 1
ATOM 1165 O O . TRP A 1 149 ? -5.755 -1.959 -7.083 1.00 96.19 149 TRP A O 1
ATOM 1175 N N . VAL A 1 150 ? -5.416 0.188 -6.488 1.00 94.62 150 VAL A N 1
ATOM 1176 C CA . VAL A 1 150 ? -6.209 0.766 -7.581 1.00 94.62 150 VAL A CA 1
ATOM 1177 C C . VAL A 1 150 ? -5.620 0.369 -8.930 1.00 94.62 150 VAL A C 1
ATOM 1179 O O . VAL A 1 150 ? -6.360 -0.041 -9.820 1.00 94.62 150 VAL A O 1
ATOM 1182 N N . SER A 1 151 ? -4.296 0.418 -9.085 1.00 92.50 151 SER A N 1
ATOM 1183 C CA . SER A 1 151 ? -3.636 0.068 -10.350 1.00 92.50 151 SER A CA 1
ATOM 1184 C C . SER A 1 151 ? -3.797 -1.412 -10.710 1.00 92.50 151 SER A C 1
ATOM 1186 O O . SER A 1 151 ? -3.987 -1.741 -11.880 1.00 92.50 151 SER A O 1
ATOM 1188 N N . GLY A 1 152 ? -3.744 -2.309 -9.719 1.00 91.44 152 GLY A N 1
ATOM 1189 C CA . GLY A 1 152 ? -3.789 -3.757 -9.935 1.00 91.44 152 GLY A CA 1
ATOM 1190 C C . GLY A 1 152 ? -5.189 -4.378 -9.935 1.00 91.44 152 GLY A C 1
ATOM 1191 O O . GLY A 1 152 ? -5.398 -5.396 -10.589 1.00 91.44 152 GLY A O 1
ATOM 1192 N N . SER A 1 153 ? -6.155 -3.794 -9.216 1.00 90.44 153 SER A N 1
ATOM 1193 C CA . SER A 1 153 ? -7.464 -4.421 -8.943 1.00 90.44 153 SER A CA 1
ATOM 1194 C C . SER A 1 153 ? -8.678 -3.556 -9.303 1.00 90.44 153 SER A C 1
ATOM 1196 O O . SER A 1 153 ? -9.798 -3.895 -8.913 1.00 90.44 153 SER A O 1
ATOM 1198 N N . LYS A 1 154 ? -8.508 -2.479 -10.092 1.00 88.19 154 LYS A N 1
ATOM 1199 C CA . LYS A 1 154 ? -9.600 -1.561 -10.486 1.00 88.19 154 LYS A CA 1
ATOM 1200 C C . LYS A 1 154 ? -10.868 -2.272 -10.963 1.00 88.19 154 LYS A C 1
ATOM 1202 O O . LYS A 1 154 ? -11.958 -1.990 -10.486 1.00 88.19 154 LYS A O 1
ATOM 1207 N N . ALA A 1 155 ? -10.726 -3.212 -11.896 1.00 88.69 155 ALA A N 1
ATOM 1208 C CA . ALA A 1 155 ? -11.863 -3.903 -12.507 1.00 88.69 155 ALA A CA 1
ATOM 1209 C C . ALA A 1 155 ? -12.619 -4.836 -11.536 1.00 88.69 155 ALA A C 1
ATOM 1211 O O . ALA A 1 155 ? -13.764 -5.218 -11.800 1.00 88.69 155 ALA A O 1
ATOM 1212 N N . VAL A 1 156 ? -11.981 -5.227 -10.429 1.00 90.56 156 VAL A N 1
ATOM 1213 C CA . VAL A 1 156 ? -12.527 -6.191 -9.469 1.00 90.56 156 VAL A CA 1
ATOM 1214 C C . VAL A 1 156 ? -13.165 -5.471 -8.287 1.00 90.56 156 VAL A C 1
ATOM 1216 O O . VAL A 1 156 ? -14.355 -5.676 -8.055 1.00 90.56 156 VAL A O 1
ATOM 1219 N N . ASP A 1 157 ? -12.415 -4.607 -7.597 1.00 91.75 157 ASP A N 1
ATOM 1220 C CA . ASP A 1 157 ? -12.867 -3.989 -6.337 1.00 91.75 157 ASP A CA 1
ATOM 1221 C C . ASP A 1 157 ? -13.489 -2.608 -6.526 1.00 91.75 157 ASP A C 1
ATOM 1223 O O . ASP A 1 157 ? -14.346 -2.203 -5.748 1.00 91.75 157 ASP A O 1
ATOM 1227 N N . PHE A 1 158 ? -13.095 -1.898 -7.584 1.00 92.50 158 PHE A N 1
ATOM 1228 C CA . PHE A 1 158 ? -13.480 -0.509 -7.833 1.00 92.50 158 PHE A CA 1
ATOM 1229 C C . PHE A 1 158 ? -14.446 -0.408 -9.015 1.00 92.50 158 PHE A C 1
ATOM 1231 O O . PHE A 1 158 ? -14.278 0.401 -9.930 1.00 92.50 158 PHE A O 1
ATOM 1238 N N . ARG A 1 159 ? -15.469 -1.269 -9.016 1.00 91.31 159 ARG A N 1
ATOM 1239 C CA . ARG A 1 159 ? -16.554 -1.209 -10.004 1.00 91.31 159 ARG A CA 1
ATOM 1240 C C . ARG A 1 159 ? -17.381 0.058 -9.812 1.00 91.31 159 ARG A C 1
ATOM 1242 O O . ARG A 1 159 ? -17.459 0.599 -8.704 1.00 91.31 159 ARG A O 1
ATOM 1249 N N . GLU A 1 160 ? -18.040 0.490 -10.885 1.00 87.25 160 GLU A N 1
ATOM 1250 C CA . GLU A 1 160 ? -18.962 1.623 -10.840 1.00 87.25 160 GLU A CA 1
ATOM 1251 C C . GLU A 1 160 ? -19.980 1.443 -9.705 1.00 87.25 160 GLU A C 1
ATOM 1253 O O . GLU A 1 160 ? -20.614 0.393 -9.588 1.00 87.25 160 GLU A O 1
ATOM 1258 N N . ARG A 1 161 ? -20.133 2.483 -8.875 1.00 82.38 161 ARG A N 1
ATOM 1259 C CA . ARG A 1 161 ? -21.055 2.531 -7.723 1.00 82.38 161 ARG A CA 1
ATOM 1260 C C . ARG A 1 161 ? -20.748 1.552 -6.577 1.00 82.38 161 ARG A C 1
ATOM 1262 O O . ARG A 1 161 ? -21.621 1.327 -5.743 1.00 82.38 161 ARG A O 1
ATOM 1269 N N . SER A 1 162 ? -19.542 0.988 -6.500 1.00 92.56 162 SER A N 1
ATOM 1270 C CA . SER A 1 162 ? -19.106 0.268 -5.292 1.00 92.56 162 SER A CA 1
ATOM 1271 C C . SER A 1 162 ? -18.922 1.225 -4.103 1.00 92.56 162 SER A C 1
ATOM 1273 O O . SER A 1 162 ? -18.498 2.369 -4.282 1.00 92.56 162 SER A O 1
ATOM 1275 N N . SER A 1 163 ? -19.220 0.753 -2.886 1.00 93.38 163 SER A N 1
ATOM 1276 C CA . SER A 1 163 ? -18.994 1.505 -1.637 1.00 93.38 163 SER A CA 1
ATOM 1277 C C . SER A 1 163 ? -17.523 1.871 -1.456 1.00 93.38 163 SER A C 1
ATOM 1279 O O . SER A 1 163 ? -17.201 2.992 -1.068 1.00 93.38 163 SER A O 1
ATOM 1281 N N . VAL A 1 164 ? -16.635 0.942 -1.809 1.00 94.25 164 VAL A N 1
ATOM 1282 C CA . VAL A 1 164 ? -15.179 1.101 -1.758 1.00 94.25 164 VAL A CA 1
ATOM 1283 C C . VAL A 1 164 ? -14.725 2.257 -2.650 1.00 94.25 164 VAL A C 1
ATOM 1285 O O . VAL A 1 164 ? -13.980 3.118 -2.192 1.00 94.25 164 VAL A O 1
ATOM 1288 N N . LEU A 1 165 ? -15.210 2.333 -3.897 1.00 94.62 165 LEU A N 1
ATOM 1289 C CA . LEU A 1 165 ? -14.867 3.431 -4.805 1.00 94.62 165 LEU A CA 1
ATOM 1290 C C . LEU A 1 165 ? -15.370 4.780 -4.279 1.00 94.62 165 LEU A C 1
ATOM 1292 O O . LEU A 1 165 ? -14.600 5.732 -4.244 1.00 94.62 165 LEU A O 1
ATOM 1296 N N . GLN A 1 166 ? -16.621 4.853 -3.817 1.00 94.69 166 GLN A N 1
ATOM 1297 C CA . GLN A 1 166 ? -17.187 6.090 -3.262 1.00 94.69 166 GLN A CA 1
ATOM 1298 C C . GLN A 1 166 ? -16.424 6.567 -2.020 1.00 94.69 166 GLN A C 1
ATOM 1300 O O . GLN A 1 166 ? -16.144 7.756 -1.874 1.00 94.69 166 GLN A O 1
ATOM 1305 N N . THR A 1 167 ? -16.062 5.635 -1.137 1.00 95.25 167 THR A N 1
ATOM 1306 C CA . THR A 1 167 ? -15.294 5.928 0.078 1.00 95.25 167 THR A CA 1
ATOM 1307 C C . THR A 1 167 ? -13.892 6.415 -0.272 1.00 95.25 167 THR A C 1
ATOM 1309 O O . THR A 1 167 ? -13.429 7.401 0.297 1.00 95.25 167 THR A O 1
ATOM 1312 N N . LEU A 1 168 ? -13.234 5.776 -1.244 1.00 95.44 168 LEU A N 1
ATOM 1313 C CA . LEU A 1 168 ? -11.907 6.178 -1.698 1.00 95.44 168 LEU A CA 1
ATOM 1314 C C . LEU A 1 168 ? -11.926 7.554 -2.377 1.00 95.44 168 LEU A C 1
ATOM 1316 O O . LEU A 1 168 ? -11.077 8.387 -2.080 1.00 95.44 168 LEU A O 1
ATOM 1320 N N . GLU A 1 169 ? -12.895 7.824 -3.254 1.00 94.38 169 GLU A N 1
ATOM 1321 C CA . GLU A 1 169 ? -13.053 9.139 -3.887 1.00 94.38 169 GLU A CA 1
ATOM 1322 C C . GLU A 1 169 ? -13.298 10.232 -2.846 1.00 94.38 169 GLU A C 1
ATOM 1324 O O . GLU A 1 169 ? -12.698 11.303 -2.916 1.00 94.38 169 GLU A O 1
ATOM 1329 N N . HIS A 1 170 ? -14.152 9.971 -1.855 1.00 95.12 170 HIS A N 1
ATOM 1330 C CA . HIS A 1 170 ? -14.383 10.914 -0.767 1.00 95.12 170 HIS A CA 1
ATOM 1331 C C . HIS A 1 170 ? -13.110 11.165 0.052 1.00 95.12 170 HIS A C 1
ATOM 1333 O O . HIS A 1 170 ? -12.784 12.315 0.348 1.00 95.12 170 HIS A O 1
ATOM 1339 N N . PHE A 1 171 ? -12.372 10.104 0.382 1.00 94.62 171 PHE A N 1
ATOM 1340 C CA . PHE A 1 171 ? -11.108 10.194 1.104 1.00 94.62 171 PHE A CA 1
ATOM 1341 C C . PHE A 1 171 ? -10.077 11.036 0.340 1.00 94.62 171 PHE A C 1
ATOM 1343 O O . PHE A 1 171 ? -9.564 12.006 0.893 1.00 94.62 171 PHE A O 1
ATOM 1350 N N . ILE A 1 172 ? -9.842 10.741 -0.944 1.00 93.38 172 IL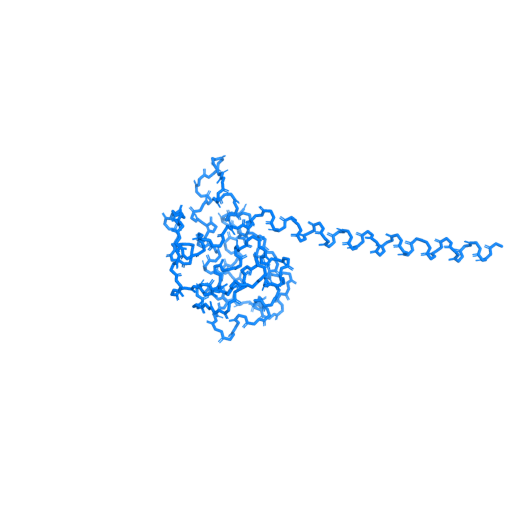E A N 1
ATOM 1351 C CA . ILE A 1 172 ? -8.883 11.482 -1.778 1.00 93.38 172 ILE A CA 1
ATOM 1352 C C . ILE A 1 172 ? -9.275 12.960 -1.872 1.00 93.38 172 ILE A C 1
ATOM 1354 O O . ILE A 1 172 ? -8.430 13.820 -1.691 1.00 93.38 172 ILE A O 1
ATOM 1358 N N . ASN A 1 173 ? -10.554 13.273 -2.094 1.00 92.62 173 ASN A N 1
ATOM 1359 C CA . ASN A 1 173 ? -11.000 14.661 -2.256 1.00 92.62 173 ASN A CA 1
ATOM 1360 C C . ASN A 1 173 ? -10.981 15.492 -0.961 1.00 92.62 173 ASN A C 1
ATOM 1362 O O . ASN A 1 173 ? -11.155 16.708 -1.027 1.00 92.62 173 ASN A O 1
ATOM 1366 N N . THR A 1 174 ? -10.861 14.861 0.210 1.00 90.69 174 THR A N 1
ATOM 1367 C CA . THR A 1 174 ? -10.941 15.564 1.501 1.00 90.69 174 THR A CA 1
ATOM 1368 C C . THR A 1 174 ? -9.652 15.533 2.308 1.00 90.69 174 THR A C 1
ATOM 1370 O O . THR A 1 174 ? -9.476 16.414 3.145 1.00 90.69 174 THR A O 1
ATOM 1373 N N . GLN A 1 175 ? -8.782 14.541 2.093 1.00 87.56 175 GLN A N 1
ATOM 1374 C CA . GLN A 1 175 ? -7.619 14.289 2.951 1.00 87.56 175 GLN A CA 1
ATOM 1375 C C . GLN A 1 175 ? -6.266 14.349 2.231 1.00 87.56 175 GLN A C 1
ATOM 1377 O O . GLN A 1 175 ? -5.245 14.421 2.914 1.00 87.56 175 GLN A O 1
ATOM 1382 N N . VAL A 1 176 ? -6.239 14.287 0.894 1.00 81.19 176 VAL A N 1
ATOM 1383 C CA . VAL A 1 176 ? -5.012 14.248 0.073 1.00 81.19 176 VAL A CA 1
ATOM 1384 C C . VAL A 1 176 ? -4.928 15.500 -0.789 1.00 81.19 176 VAL A C 1
ATOM 1386 O O . VAL A 1 176 ? -3.828 16.091 -0.841 1.00 81.19 176 VAL A O 1
#

Foldseek 3Di:
DVVVVVVVVVVVVVVVVVVVVVVVVVLLVVLLVLADALQQLVQLLPDFLQADDGDGDPDCAAWNWDDDPNDTDTDDGALSSLLSCLRHNCCSVVVVLVVCLVPSVVHDDLVRSLRSLLSLLNNLLVCPPVQDDNSVSSNVNSVVSVVCNCVPQCVPQVDPPHPNVVVVVVSVVPRD

Secondary structure (DSSP, 8-state):
-HHHHHHHHHHHHHHHHHHHHHHHHHHHHHHHTTPBPGGGHHHHHH--TT---------TTTEEEEEETTEEEEEEE-HHHHHHHTTBTTTTTTSHHHHHHHHGGGTS-HHHHHHHHHHHHHHHHTTGGG--HHHHHHHHHHHHHHHHHHHHHHHHHS-TT-HHHHHHHHHHHHH-

Radius of gyration: 19.42 Å; chains: 1; bounding box: 45×39×65 Å

Organism: Knipowitschia caucasica (NCBI:txid637954)

InterPro domains:
  IPR000651 Ras-like guanine nucleotide exchange factor, N-terminal [PF00618] (75-171)
  IPR000651 Ras-like guanine nucleotide exchange factor, N-terminal [PS50212] (70-176)
  IPR023578 Ras guanine nucleotide exchange factor domain superfamily [SSF48366] (63-174)
  IPR029899 Kinase non-catalytic C-lobe domain-containing protein 1 [PTHR21560] (1-176)

pLDDT: mean 91.5, std 6.16, range [69.94, 98.06]

Sequence (176 aa):
MLVRLKAQQEEQRSRVLFLETVKKYLEVLSVEQWGLEASVLPSLAESGAAGLELQSSLDSSVLSFSCSDGKSTLQLGSPLGLVAHLYARNAALDGYIQQFFYTFRYFCSADDLLRFITDKFMSVAREGPDLSGDSLKVFHRSLDLLLLWVSGSKAVDFRERSSVLQTLEHFINTQV